Protein AF-C0B8T9-F1 (afdb_monomer)

Mean predicted aligned error: 9.23 Å

pLDDT: mean 74.21, std 11.18, range [53.94, 91.06]

Solvent-accessible surface area (backbone atoms only — not comparable to full-atom values): 3706 Å² total; per-residue (Å²): 124,62,65,65,56,49,53,51,52,46,53,42,44,76,73,68,46,55,68,71,60,52,35,62,75,68,67,50,92,58,60,65,67,64,46,76,74,63,61,83,76,49,74,66,59,53,48,52,54,50,51,54,52,51,52,61,59,69,74,104

Organism: NCBI:txid470146

Nearest PDB structures (foldseek):
  6en1-assembly1_A  TM=7.736E-01  e=9.160E-03  Enterococcus faecalis
  6en0-assembly1_B  TM=7.909E-01  e=1.268E-02  Enterococcus faecalis
  5hxy-assembly4_D  TM=6.635E-01  e=2.528E-01  Thermoplasma acidophilum DSM 1728
  1pvr-assembly1_B-2  TM=6.455E-01  e=3.642E+00  Punavirus P1
  5u91-assembly1_F  TM=5.783E-01  e=6.980E+00  synthetic construct

Secondary structure (DSSP, 8-state):
-HHHHHHHHHHHHHTT--HHHHHHHHT-S-THHHHHTT----HHHHHHHHHHHHHHHHT-

InterPro domains:
  IPR002104 Integrase, catalytic domain [PF00589] (2-44)
  IPR002104 Integrase, catalytic domain [PS51898] (1-51)
  IPR011010 DNA breaking-rejoining enzyme, catalytic core [SSF56349] (1-52)
  IPR013762 Integrase-like, catalytic domain superfamily [G3DSA:1.10.443.10] (1-56)

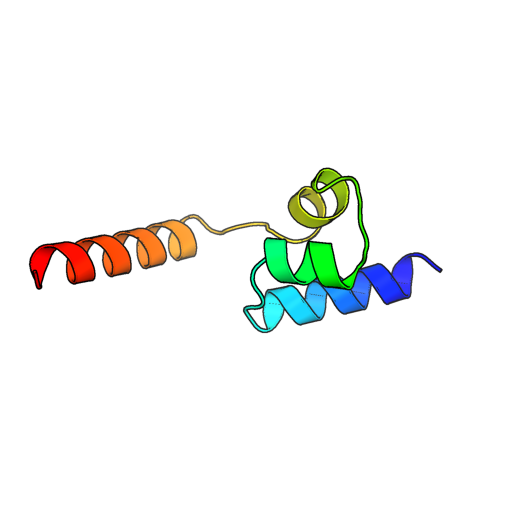Radius of gyration: 14.25 Å; Cα contacts (8 Å, |Δi|>4): 19; chains: 1; bounding box: 34×21×32 Å

Sequence (60 aa):
MHILRHTFATRCIEAGMKPKTLQMLLGHSNIGITMNLYVHTTEEEKKKEMDLVAEALMAM

Structure (mmCIF, N/CA/C/O backbone):
data_AF-C0B8T9-F1
#
_entry.id   AF-C0B8T9-F1
#
loop_
_atom_site.group_PDB
_atom_site.id
_atom_site.type_symbol
_atom_site.label_atom_id
_atom_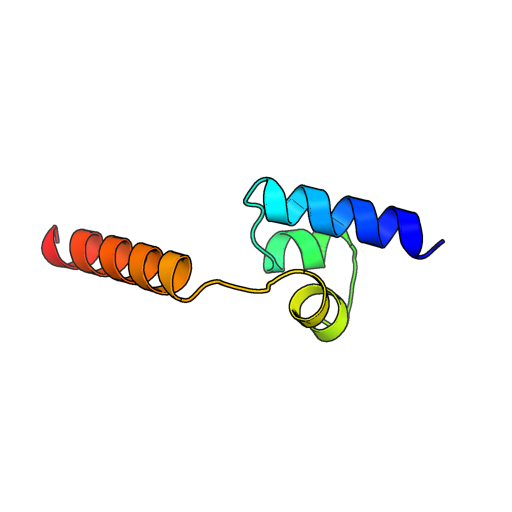site.label_alt_id
_atom_site.label_comp_id
_atom_site.label_asym_id
_atom_site.label_entity_id
_atom_site.label_seq_id
_atom_site.pdbx_PDB_ins_code
_atom_site.Cartn_x
_atom_site.Cartn_y
_atom_site.Cartn_z
_atom_site.occupancy
_atom_site.B_iso_or_equiv
_atom_site.auth_seq_id
_atom_site.auth_comp_id
_atom_site.auth_asym_id
_atom_site.auth_atom_id
_atom_site.pdbx_PDB_model_num
ATOM 1 N N . MET A 1 1 ? 15.505 6.953 -15.433 1.00 53.94 1 MET A N 1
ATOM 2 C CA . MET A 1 1 ? 14.317 6.068 -15.520 1.00 53.94 1 MET A CA 1
ATOM 3 C C . MET A 1 1 ? 13.751 5.622 -14.169 1.00 53.94 1 MET A C 1
ATOM 5 O O . MET A 1 1 ? 12.578 5.279 -14.119 1.00 53.94 1 MET A O 1
ATOM 9 N N . HIS A 1 2 ? 14.516 5.662 -13.071 1.00 66.38 2 HIS A N 1
ATOM 10 C CA . HIS A 1 2 ? 14.016 5.244 -11.754 1.00 66.38 2 HIS A CA 1
ATOM 11 C C . HIS A 1 2 ? 13.088 6.273 -11.082 1.00 66.38 2 HIS A C 1
ATOM 13 O O . HIS A 1 2 ? 12.076 5.881 -10.520 1.00 66.38 2 HIS A O 1
ATOM 19 N N . ILE A 1 3 ? 13.353 7.580 -11.204 1.00 67.19 3 ILE A N 1
ATOM 20 C CA . ILE A 1 3 ? 12.615 8.638 -10.479 1.00 67.19 3 ILE A CA 1
ATOM 21 C C . ILE A 1 3 ? 11.109 8.635 -10.784 1.00 67.19 3 ILE A C 1
ATOM 23 O O . ILE A 1 3 ? 10.310 8.682 -9.862 1.00 67.19 3 ILE A O 1
ATOM 27 N N . LEU A 1 4 ? 10.705 8.503 -12.052 1.00 74.69 4 LEU A N 1
ATOM 28 C CA . LEU A 1 4 ? 9.281 8.487 -12.422 1.00 74.69 4 LEU A CA 1
ATOM 29 C C . LEU A 1 4 ? 8.551 7.253 -11.886 1.00 74.69 4 LEU A C 1
ATOM 31 O O . LEU A 1 4 ? 7.433 7.370 -11.393 1.00 74.69 4 LEU A O 1
ATOM 35 N N . ARG A 1 5 ? 9.199 6.080 -11.935 1.00 75.88 5 ARG A N 1
ATOM 36 C CA . ARG A 1 5 ? 8.671 4.866 -11.298 1.00 75.88 5 ARG A CA 1
ATOM 37 C C . ARG A 1 5 ? 8.559 5.056 -9.793 1.00 75.88 5 ARG A C 1
ATOM 39 O O . ARG A 1 5 ? 7.584 4.598 -9.207 1.00 75.88 5 ARG A O 1
ATOM 46 N N . HIS A 1 6 ? 9.521 5.762 -9.196 1.00 74.19 6 HIS A N 1
ATOM 47 C CA . HIS A 1 6 ? 9.490 6.027 -7.774 1.00 74.19 6 HIS A CA 1
ATOM 48 C C . HIS A 1 6 ? 8.340 6.965 -7.384 1.00 74.19 6 HIS A C 1
ATOM 50 O O . HIS A 1 6 ? 7.579 6.642 -6.478 1.00 74.19 6 HIS A O 1
ATOM 56 N N . THR A 1 7 ? 8.157 8.068 -8.111 1.00 78.25 7 THR A N 1
ATOM 57 C CA . THR A 1 7 ? 7.040 9.000 -7.910 1.00 78.25 7 THR A CA 1
ATOM 58 C C . THR A 1 7 ? 5.691 8.317 -8.121 1.00 78.25 7 THR A C 1
ATOM 60 O O . THR A 1 7 ? 4.773 8.516 -7.332 1.00 78.25 7 THR A O 1
ATOM 63 N N . PHE A 1 8 ? 5.564 7.492 -9.163 1.00 83.44 8 PHE A N 1
ATOM 64 C CA . PHE A 1 8 ? 4.341 6.739 -9.433 1.00 83.44 8 PHE A CA 1
ATOM 65 C C . PHE A 1 8 ? 3.995 5.791 -8.279 1.00 83.44 8 PHE A C 1
ATOM 67 O O . PHE A 1 8 ? 2.867 5.802 -7.793 1.00 83.44 8 PHE A O 1
ATOM 74 N N . ALA A 1 9 ? 4.981 5.035 -7.789 1.00 78.75 9 ALA A N 1
ATOM 75 C CA . ALA A 1 9 ? 4.797 4.139 -6.656 1.00 78.75 9 ALA A CA 1
ATOM 76 C C . ALA A 1 9 ? 4.364 4.889 -5.385 1.00 78.75 9 ALA A C 1
ATOM 78 O O . ALA A 1 9 ? 3.385 4.483 -4.761 1.00 78.75 9 ALA A O 1
ATOM 79 N N . THR A 1 10 ? 5.013 6.016 -5.054 1.00 77.19 10 THR A N 1
ATOM 80 C CA . THR A 1 10 ? 4.610 6.873 -3.925 1.00 77.19 10 THR A CA 1
ATOM 81 C C . THR A 1 10 ? 3.153 7.304 -4.045 1.00 77.19 10 THR A C 1
ATOM 83 O O . THR A 1 10 ? 2.382 7.095 -3.117 1.00 77.19 10 THR A O 1
ATOM 86 N N . ARG A 1 11 ? 2.748 7.852 -5.198 1.00 81.50 11 ARG A N 1
ATOM 87 C CA . ARG A 1 11 ? 1.380 8.356 -5.397 1.00 81.50 11 ARG A CA 1
ATOM 88 C C . ARG A 1 11 ? 0.331 7.253 -5.317 1.00 81.50 11 ARG A C 1
ATOM 90 O O . ARG A 1 11 ? -0.749 7.487 -4.788 1.00 81.50 11 ARG A O 1
ATOM 97 N N . CYS A 1 12 ? 0.636 6.051 -5.805 1.00 83.94 12 CYS A N 1
ATOM 98 C CA . CYS A 1 12 ? -0.263 4.910 -5.665 1.00 83.94 12 CYS A CA 1
ATOM 99 C C . CYS A 1 12 ? -0.448 4.503 -4.197 1.00 83.94 12 CYS A C 1
ATOM 101 O O . CYS A 1 12 ? -1.579 4.252 -3.789 1.00 83.94 12 CYS A O 1
ATOM 103 N N . ILE A 1 13 ? 0.628 4.459 -3.405 1.00 80.19 13 ILE A N 1
ATOM 104 C CA . ILE A 1 13 ? 0.544 4.142 -1.971 1.00 80.19 13 ILE A CA 1
ATOM 105 C C . ILE A 1 13 ? -0.195 5.242 -1.200 1.00 80.19 13 ILE A C 1
ATOM 107 O O . ILE A 1 13 ? -1.097 4.923 -0.433 1.00 80.19 13 ILE A O 1
ATOM 111 N N . GLU A 1 14 ? 0.106 6.520 -1.452 1.00 7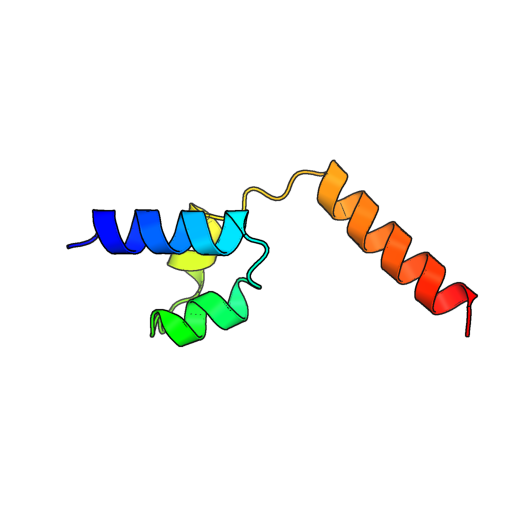7.75 14 GLU A N 1
ATOM 112 C CA . GLU A 1 14 ? -0.609 7.662 -0.855 1.00 77.75 14 GLU A CA 1
ATOM 113 C C . GLU A 1 14 ? -2.112 7.649 -1.183 1.00 77.75 14 GLU A C 1
ATOM 115 O O . GLU A 1 14 ? -2.932 8.060 -0.368 1.00 77.75 14 GLU A O 1
ATOM 120 N N . ALA A 1 15 ? -2.491 7.142 -2.359 1.00 82.75 15 ALA A N 1
ATOM 121 C CA . ALA A 1 15 ? -3.885 6.957 -2.758 1.00 82.75 15 ALA A CA 1
ATOM 122 C C . ALA A 1 15 ? -4.549 5.701 -2.147 1.00 82.75 15 ALA A C 1
ATOM 124 O O . ALA A 1 15 ? -5.680 5.372 -2.504 1.00 82.75 15 ALA A O 1
ATOM 125 N N . GLY A 1 16 ? -3.859 4.972 -1.262 1.00 78.38 16 GLY A N 1
ATOM 126 C CA . GLY A 1 16 ? -4.374 3.774 -0.594 1.00 78.38 16 GLY A CA 1
ATOM 127 C C . GLY A 1 16 ? -4.280 2.488 -1.422 1.00 78.38 16 GLY A C 1
ATOM 128 O O . GLY A 1 16 ? -4.929 1.491 -1.098 1.00 78.38 16 GLY A O 1
ATOM 129 N N . MET A 1 17 ? -3.493 2.464 -2.506 1.00 82.50 17 MET A N 1
ATOM 130 C CA . MET A 1 17 ? -3.294 1.241 -3.283 1.00 82.50 17 MET A CA 1
ATOM 131 C C . MET A 1 17 ? -2.541 0.200 -2.454 1.00 82.50 17 MET A C 1
ATOM 133 O O . MET A 1 17 ? -1.473 0.461 -1.903 1.00 82.50 17 MET A O 1
ATOM 137 N N . LYS A 1 18 ? -3.057 -1.031 -2.429 1.00 81.69 18 LYS A N 1
ATOM 138 C CA . LYS A 1 18 ? -2.400 -2.142 -1.734 1.00 81.69 18 LYS A CA 1
ATOM 139 C C . LYS A 1 18 ? -0.997 -2.385 -2.322 1.00 81.69 18 LYS A C 1
ATOM 141 O O . LYS A 1 18 ? -0.891 -2.574 -3.540 1.00 81.69 18 LYS A O 1
ATOM 146 N N . PRO A 1 19 ? 0.063 -2.501 -1.497 1.00 76.69 19 PRO A N 1
ATOM 147 C CA . PRO A 1 19 ? 1.436 -2.691 -1.977 1.00 76.69 19 PRO A CA 1
ATOM 148 C C . PRO A 1 19 ? 1.614 -3.885 -2.925 1.00 76.69 19 PRO A C 1
ATOM 150 O O . PRO A 1 19 ? 2.380 -3.819 -3.882 1.00 76.69 19 PRO A O 1
ATOM 153 N N . LYS A 1 20 ? 0.859 -4.969 -2.709 1.00 74.44 20 LYS A N 1
ATOM 154 C CA . LYS A 1 20 ? 0.891 -6.167 -3.562 1.00 74.44 20 LYS A CA 1
ATOM 155 C C . LYS A 1 20 ? 0.264 -5.942 -4.944 1.00 74.44 20 LYS A C 1
ATOM 157 O O . LYS A 1 20 ? 0.745 -6.489 -5.932 1.00 74.44 20 LYS A O 1
ATOM 162 N N . THR A 1 21 ? -0.768 -5.102 -5.030 1.00 81.56 21 THR A N 1
ATOM 163 C CA . THR A 1 21 ? -1.349 -4.663 -6.309 1.00 81.56 21 THR A CA 1
ATOM 164 C C . THR A 1 21 ? -0.362 -3.783 -7.067 1.00 81.56 21 THR A C 1
ATOM 166 O O . THR A 1 21 ? -0.113 -4.012 -8.249 1.00 81.56 21 THR A O 1
ATOM 169 N N . LEU A 1 22 ? 0.264 -2.832 -6.370 1.00 81.19 22 LEU A N 1
ATOM 170 C CA . LEU A 1 22 ? 1.286 -1.967 -6.952 1.00 81.19 22 LEU A CA 1
ATOM 171 C C . LEU A 1 22 ? 2.500 -2.766 -7.456 1.00 81.19 22 LEU A C 1
ATOM 173 O O . LEU A 1 22 ? 3.019 -2.489 -8.534 1.00 81.19 22 LEU A O 1
ATOM 177 N N . GLN A 1 23 ? 2.922 -3.797 -6.721 1.00 76.50 23 GLN A N 1
ATOM 178 C CA . GLN A 1 23 ? 4.007 -4.688 -7.135 1.00 76.50 23 GLN A CA 1
ATOM 179 C C . GLN A 1 23 ? 3.711 -5.383 -8.473 1.00 76.50 23 GLN A C 1
ATOM 181 O O . GLN A 1 23 ? 4.577 -5.401 -9.351 1.00 76.50 23 GLN A O 1
ATOM 186 N N . MET A 1 24 ? 2.502 -5.936 -8.635 1.00 81.56 24 MET A N 1
ATOM 187 C CA . MET A 1 24 ? 2.081 -6.558 -9.897 1.00 81.56 24 MET A CA 1
ATOM 188 C C . MET A 1 24 ? 2.066 -5.542 -11.041 1.00 81.56 24 MET A C 1
ATOM 190 O O . MET A 1 24 ? 2.554 -5.842 -12.127 1.00 81.56 24 MET A O 1
ATOM 194 N N . LEU A 1 25 ? 1.575 -4.327 -10.784 1.00 82.06 25 LEU A N 1
ATOM 195 C CA . LEU A 1 25 ? 1.500 -3.257 -11.780 1.00 82.06 25 LEU A CA 1
ATOM 196 C C . LEU A 1 25 ? 2.887 -2.791 -12.256 1.00 82.06 25 LEU A C 1
ATOM 198 O O . LEU A 1 25 ? 3.077 -2.480 -13.429 1.00 82.06 25 LEU A O 1
ATOM 202 N N . LEU A 1 26 ? 3.869 -2.764 -11.353 1.00 79.00 26 LEU A N 1
ATOM 203 C CA . LEU A 1 26 ? 5.249 -2.376 -11.657 1.00 79.00 26 LEU A CA 1
ATOM 204 C C . LEU A 1 26 ? 6.080 -3.502 -12.292 1.00 79.00 26 LEU A C 1
ATOM 206 O O . LEU A 1 26 ? 7.178 -3.239 -12.795 1.00 79.00 26 LEU A O 1
ATOM 210 N N . GLY A 1 27 ? 5.582 -4.744 -12.263 1.00 76.50 27 GLY A N 1
ATOM 211 C CA . GLY A 1 27 ? 6.299 -5.922 -12.754 1.00 76.50 27 GLY A CA 1
ATOM 212 C C . GLY A 1 27 ? 7.559 -6.241 -11.944 1.00 76.50 27 GLY A C 1
ATOM 213 O O . GLY A 1 27 ? 8.511 -6.811 -12.475 1.00 76.50 27 GLY A O 1
ATOM 214 N N . HIS A 1 28 ? 7.611 -5.834 -10.671 1.00 72.94 28 HIS A N 1
ATOM 215 C CA . HIS A 1 28 ? 8.774 -6.061 -9.817 1.00 72.94 28 HIS A CA 1
ATOM 216 C C . HIS A 1 28 ? 8.772 -7.497 -9.275 1.00 72.94 28 HIS A C 1
ATOM 218 O O . HIS A 1 28 ? 7.982 -7.848 -8.397 1.00 72.94 28 HIS A O 1
ATOM 224 N N . SER A 1 29 ? 9.716 -8.312 -9.747 1.00 59.50 29 SER A N 1
ATOM 225 C CA . SER A 1 29 ? 9.960 -9.672 -9.249 1.00 59.50 29 SER A CA 1
ATOM 226 C C . SER A 1 29 ? 10.446 -9.702 -7.793 1.00 59.50 29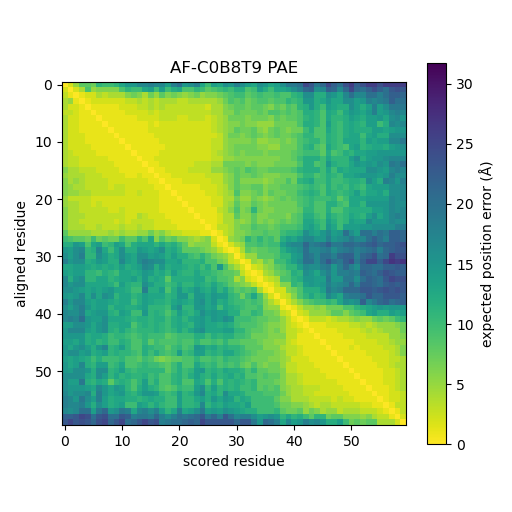 SER A C 1
ATOM 228 O O . SER A 1 29 ? 10.250 -10.704 -7.111 1.00 59.50 29 SER A O 1
ATOM 230 N N . ASN A 1 30 ? 11.011 -8.600 -7.282 1.00 56.81 30 ASN A N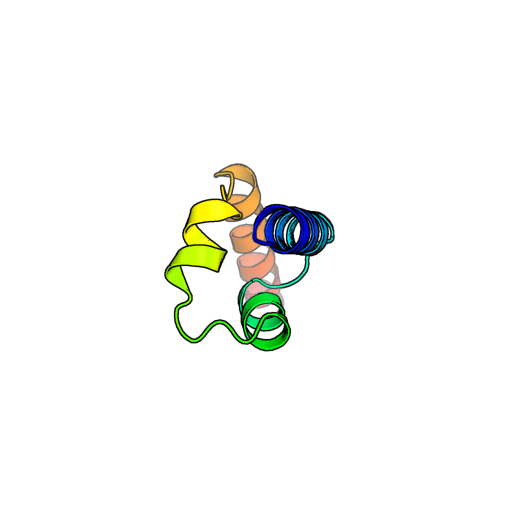 1
ATOM 231 C CA . ASN A 1 30 ? 11.416 -8.462 -5.884 1.00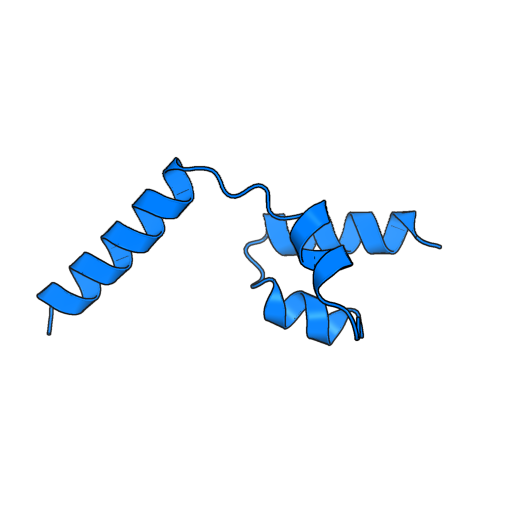 56.81 30 ASN A CA 1
ATOM 232 C C . ASN A 1 30 ? 10.590 -7.383 -5.157 1.00 56.81 30 ASN A C 1
ATOM 234 O O . ASN A 1 30 ? 10.648 -6.197 -5.490 1.00 56.81 30 ASN A O 1
ATOM 238 N N . ILE A 1 31 ? 9.836 -7.803 -4.135 1.00 56.69 31 ILE A N 1
ATOM 239 C CA . ILE A 1 31 ? 8.972 -6.934 -3.321 1.00 56.69 31 ILE A CA 1
ATOM 240 C C . ILE A 1 31 ? 9.778 -5.953 -2.457 1.00 56.69 31 ILE A C 1
ATOM 242 O O . ILE A 1 31 ? 9.254 -4.910 -2.071 1.00 56.69 31 ILE A O 1
ATOM 246 N N . GLY A 1 32 ? 11.059 -6.249 -2.201 1.00 54.66 32 GLY A N 1
ATOM 247 C CA . GLY A 1 32 ? 11.914 -5.481 -1.295 1.00 54.66 32 GLY A CA 1
ATOM 248 C C . GLY A 1 32 ? 12.108 -4.023 -1.709 1.00 54.66 32 GLY A C 1
ATOM 249 O O . GLY A 1 32 ? 12.161 -3.154 -0.849 1.00 54.66 32 GLY A O 1
ATOM 250 N N . ILE A 1 33 ? 12.123 -3.720 -3.012 1.00 56.88 33 ILE A N 1
ATOM 251 C CA . ILE A 1 33 ? 12.239 -2.333 -3.503 1.00 56.88 33 ILE A CA 1
ATOM 252 C C . ILE A 1 33 ? 10.913 -1.573 -3.334 1.00 56.88 33 ILE A C 1
ATOM 254 O O . ILE A 1 33 ? 10.911 -0.366 -3.123 1.00 56.88 33 ILE A O 1
ATOM 258 N N . THR A 1 34 ? 9.779 -2.274 -3.407 1.00 57.19 34 THR A N 1
ATOM 259 C CA . THR A 1 34 ? 8.443 -1.654 -3.357 1.00 57.19 34 THR A CA 1
ATOM 260 C C . THR A 1 34 ? 7.949 -1.493 -1.916 1.00 57.19 34 THR A C 1
ATOM 262 O O . THR A 1 34 ? 7.247 -0.536 -1.620 1.00 57.19 34 THR A O 1
ATOM 265 N N . MET A 1 35 ? 8.328 -2.389 -0.999 1.00 55.94 35 MET A N 1
ATOM 266 C CA . MET A 1 35 ? 7.952 -2.265 0.413 1.00 55.94 35 MET A CA 1
ATOM 267 C C . MET A 1 35 ? 8.903 -1.377 1.219 1.00 55.94 35 MET A C 1
ATOM 269 O O . MET A 1 35 ? 8.422 -0.503 1.933 1.00 55.94 35 MET A O 1
ATOM 273 N N . ASN A 1 36 ? 10.226 -1.525 1.073 1.00 57.12 36 ASN A N 1
ATOM 274 C CA . ASN A 1 36 ? 11.171 -0.764 1.905 1.00 57.12 36 ASN A CA 1
ATOM 275 C C . ASN A 1 36 ? 11.213 0.733 1.571 1.00 57.12 36 ASN A C 1
ATOM 277 O O . ASN A 1 36 ? 11.631 1.527 2.407 1.00 57.12 36 ASN A O 1
ATOM 281 N N . LEU A 1 37 ? 10.810 1.128 0.358 1.00 54.25 37 LEU A N 1
ATOM 282 C CA . LEU A 1 37 ? 10.950 2.510 -0.102 1.00 54.25 37 LEU A CA 1
ATOM 283 C C . LEU A 1 37 ? 9.676 3.361 0.050 1.00 54.25 37 LEU A C 1
ATOM 285 O O . LEU A 1 37 ? 9.769 4.579 -0.060 1.00 54.25 37 LEU A O 1
ATOM 289 N N . TYR A 1 38 ? 8.506 2.749 0.284 1.00 54.50 38 TYR A N 1
ATOM 290 C CA . TYR A 1 38 ? 7.211 3.458 0.217 1.00 54.50 38 TYR A CA 1
ATOM 291 C C . TYR A 1 38 ? 6.282 3.275 1.399 1.00 54.50 38 TYR A C 1
ATOM 293 O O . TYR A 1 38 ? 5.323 4.028 1.526 1.00 54.50 38 TYR A O 1
ATOM 301 N N . VAL A 1 39 ? 6.527 2.278 2.241 1.00 55.97 39 VAL A N 1
ATOM 302 C CA . VAL A 1 39 ? 5.618 1.938 3.329 1.00 55.97 39 VAL A CA 1
ATOM 303 C C . VAL A 1 39 ? 6.354 2.188 4.637 1.00 55.97 39 VAL A C 1
ATOM 305 O O . VAL A 1 39 ? 6.883 1.275 5.257 1.00 55.97 39 VAL A O 1
ATOM 308 N N . HIS A 1 40 ? 6.439 3.453 5.044 1.00 61.47 40 HIS A N 1
ATOM 309 C CA . HIS A 1 40 ? 6.568 3.748 6.469 1.00 61.47 40 HIS A CA 1
ATOM 310 C C . HIS A 1 40 ? 5.155 3.706 7.039 1.00 61.47 40 HIS A C 1
ATOM 312 O O . HIS A 1 40 ? 4.444 4.704 7.005 1.00 61.47 40 HIS A O 1
ATOM 318 N N . THR A 1 41 ? 4.721 2.526 7.481 1.00 62.91 41 THR A N 1
ATOM 319 C CA . THR A 1 41 ? 3.457 2.411 8.212 1.00 62.91 41 THR A CA 1
ATOM 320 C C . THR A 1 41 ? 3.637 3.073 9.566 1.00 62.91 41 THR A C 1
ATOM 322 O O . THR A 1 41 ? 4.579 2.755 10.294 1.00 62.91 41 THR A O 1
ATOM 325 N N . THR A 1 42 ? 2.747 3.996 9.904 1.00 70.00 42 THR A N 1
ATOM 326 C CA . THR A 1 42 ? 2.727 4.579 11.243 1.00 70.00 42 THR A CA 1
ATOM 327 C C . THR A 1 42 ? 2.111 3.587 12.232 1.00 70.00 42 THR A C 1
ATOM 329 O O . THR A 1 42 ? 1.248 2.781 11.875 1.00 70.00 42 THR A O 1
ATOM 332 N N . GLU A 1 43 ? 2.522 3.629 13.503 1.00 73.44 43 GLU A N 1
ATOM 333 C CA . GLU A 1 43 ? 1.879 2.803 14.543 1.00 73.44 43 GLU A CA 1
ATOM 334 C C . GLU A 1 43 ? 0.378 3.129 14.683 1.00 73.44 43 GLU A C 1
ATOM 336 O O . GLU A 1 43 ? -0.415 2.27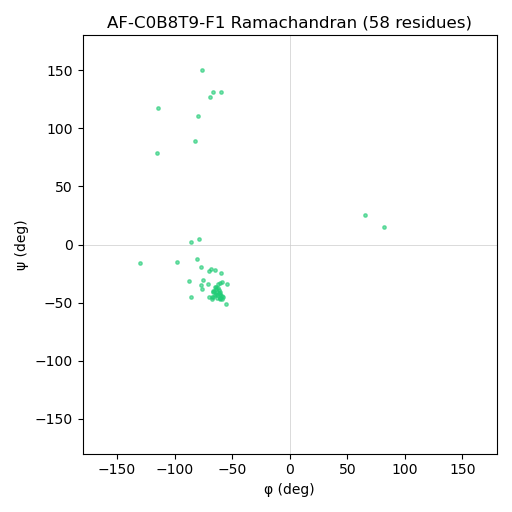3 15.073 1.00 73.44 43 GLU A O 1
ATOM 341 N N . GLU A 1 44 ? -0.031 4.342 14.303 1.00 74.00 44 GLU A N 1
ATOM 342 C CA . GLU A 1 44 ? -1.422 4.791 14.315 1.00 74.00 44 GLU A CA 1
ATOM 343 C C . GLU A 1 44 ? -2.271 4.090 13.241 1.00 74.00 44 GLU A C 1
ATOM 345 O O . GLU A 1 44 ? -3.346 3.571 13.543 1.00 74.00 44 GLU A O 1
ATOM 350 N N . GLU A 1 45 ? -1.764 3.974 12.009 1.00 72.25 45 GLU A N 1
ATOM 351 C CA . GLU A 1 45 ? -2.420 3.199 10.945 1.00 72.25 45 GLU A CA 1
ATOM 352 C C . GLU A 1 45 ? -2.504 1.718 11.295 1.00 72.25 45 GLU A C 1
ATOM 354 O O . GLU A 1 45 ? -3.538 1.086 11.090 1.00 72.25 45 GLU A O 1
ATOM 359 N N . LYS A 1 46 ? -1.443 1.164 11.886 1.00 75.62 46 LYS A N 1
ATOM 360 C CA . LYS A 1 46 ? -1.432 -0.229 12.335 1.00 75.62 46 LYS A CA 1
ATOM 361 C C . LYS A 1 46 ? -2.506 -0.491 13.390 1.00 75.62 46 LYS A C 1
ATOM 363 O O . LYS A 1 46 ? -3.200 -1.503 13.312 1.00 75.62 46 LYS A O 1
ATOM 368 N N . LYS A 1 47 ? -2.666 0.424 14.351 1.00 82.75 47 LYS A N 1
ATOM 369 C CA . LYS A 1 47 ? -3.721 0.337 15.363 1.00 82.7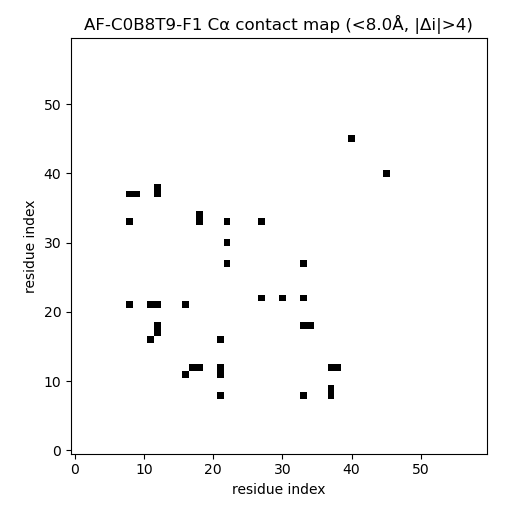5 47 LYS A CA 1
ATOM 370 C C . LYS A 1 47 ? -5.110 0.424 14.727 1.00 82.75 47 LYS A C 1
ATOM 372 O O . LYS A 1 47 ? -5.946 -0.425 15.005 1.00 82.75 47 LYS A O 1
ATOM 377 N N . LYS A 1 48 ? -5.324 1.377 13.816 1.00 81.69 48 LYS A N 1
ATOM 378 C CA . LYS A 1 48 ? -6.595 1.541 13.097 1.00 81.69 48 LYS A CA 1
ATOM 379 C C . LYS A 1 48 ? -6.998 0.286 12.317 1.00 81.69 48 LYS A C 1
ATOM 381 O O . LYS A 1 48 ? -8.150 -0.129 12.381 1.00 81.69 48 LYS A O 1
ATOM 386 N N . GLU A 1 49 ? -6.063 -0.329 11.596 1.00 84.12 49 GLU A N 1
ATOM 387 C CA . GLU A 1 49 ? -6.323 -1.577 10.867 1.00 84.12 49 GLU A CA 1
ATOM 388 C C . GLU A 1 49 ? -6.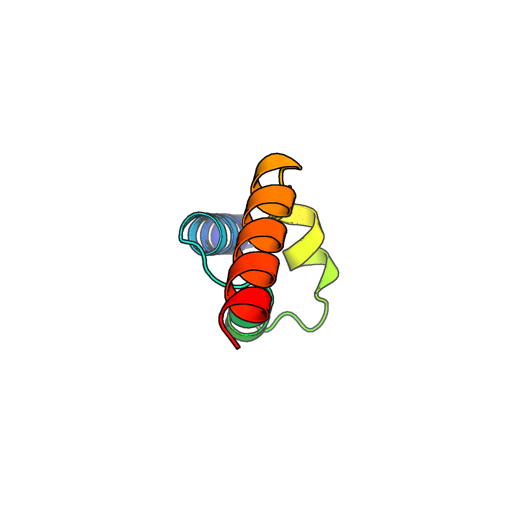664 -2.734 11.820 1.00 84.12 49 GLU A C 1
ATOM 390 O O . GLU A 1 49 ? -7.560 -3.527 11.537 1.00 84.12 49 GLU A O 1
ATOM 395 N N . MET A 1 50 ? -5.999 -2.819 12.979 1.00 88.25 50 MET A N 1
ATOM 396 C CA . MET A 1 50 ? -6.337 -3.811 14.005 1.00 88.25 50 MET A CA 1
ATOM 397 C C . MET A 1 50 ? -7.725 -3.585 14.612 1.00 88.25 50 MET A C 1
ATOM 399 O O . MET A 1 50 ? -8.451 -4.558 14.816 1.00 88.25 50 MET A O 1
ATOM 403 N N . ASP A 1 51 ? -8.104 -2.332 14.864 1.00 89.81 51 ASP A N 1
ATOM 404 C CA . ASP A 1 51 ? -9.421 -1.980 15.400 1.00 89.81 51 ASP A CA 1
ATOM 405 C C . ASP A 1 51 ? -10.536 -2.362 14.403 1.00 89.81 51 ASP A C 1
ATOM 407 O O . ASP A 1 51 ? -11.515 -2.997 14.792 1.00 89.81 51 ASP A O 1
ATOM 411 N N . LEU A 1 52 ? -10.344 -2.107 13.100 1.00 88.06 52 LEU A N 1
ATOM 412 C CA . LEU A 1 52 ? -11.279 -2.528 12.042 1.00 88.06 52 LEU A CA 1
ATOM 413 C C . LEU A 1 52 ? -11.459 -4.052 11.980 1.00 88.06 52 LEU A C 1
ATOM 415 O O . LEU A 1 52 ? -12.572 -4.549 11.796 1.00 88.06 52 LEU A O 1
ATOM 419 N N . VAL A 1 53 ? -10.370 -4.810 12.130 1.00 90.56 53 VAL A N 1
ATOM 420 C CA . VAL A 1 53 ? -10.432 -6.279 12.172 1.00 90.56 53 VAL A CA 1
ATOM 421 C C . VAL A 1 53 ? -11.158 -6.758 13.430 1.00 90.56 53 VAL A C 1
ATOM 423 O O . VAL A 1 53 ? -11.962 -7.686 13.347 1.00 90.56 53 VAL A O 1
ATOM 426 N N . ALA A 1 54 ? -10.912 -6.129 14.582 1.00 91.06 54 ALA A N 1
ATOM 427 C CA . ALA A 1 54 ? -11.589 -6.465 15.830 1.00 91.06 54 ALA A CA 1
ATOM 428 C C . ALA A 1 54 ? -13.103 -6.213 15.745 1.00 91.06 54 ALA A C 1
ATOM 430 O O . ALA A 1 54 ? -13.884 -7.079 16.137 1.00 91.06 54 ALA A O 1
ATOM 431 N N . GLU A 1 55 ? -13.526 -5.082 15.175 1.00 90.94 55 GLU A N 1
ATOM 432 C CA . GLU A 1 55 ? -14.942 -4.785 14.930 1.00 90.94 55 GLU A CA 1
ATOM 433 C C . GLU A 1 55 ? -15.590 -5.809 13.992 1.00 90.94 55 GLU A C 1
ATOM 435 O O . GLU A 1 55 ? -16.657 -6.340 14.300 1.00 90.94 55 GLU A O 1
ATOM 440 N N . ALA A 1 56 ? -14.928 -6.146 12.880 1.00 89.25 56 ALA A N 1
ATOM 441 C CA . ALA A 1 56 ? -15.439 -7.125 11.923 1.00 89.25 56 ALA A CA 1
ATOM 442 C C . ALA A 1 56 ? -15.600 -8.531 12.531 1.00 89.25 56 ALA A C 1
ATOM 444 O O . ALA A 1 56 ? -16.520 -9.256 12.159 1.00 89.25 56 ALA A O 1
ATOM 445 N N . LEU A 1 57 ? -14.722 -8.913 13.464 1.00 84.94 57 LEU A N 1
ATOM 446 C CA . LEU A 1 57 ? -14.801 -10.190 14.178 1.00 84.94 57 LEU A CA 1
ATOM 447 C C . LEU A 1 57 ? -15.869 -10.192 15.278 1.00 84.94 57 LEU A C 1
ATOM 449 O O . LEU A 1 57 ? -16.484 -11.227 15.506 1.00 84.94 57 LEU A O 1
ATOM 453 N N . MET A 1 58 ? -16.096 -9.063 15.959 1.00 85.00 58 MET A N 1
ATOM 454 C CA . MET A 1 58 ? -17.136 -8.952 16.992 1.00 85.00 58 MET A CA 1
ATOM 455 C C . MET A 1 58 ? -18.554 -8.820 16.422 1.00 85.00 58 MET A C 1
ATOM 457 O O . MET A 1 58 ? -19.518 -9.072 17.138 1.00 85.00 58 MET A O 1
ATOM 461 N N . ALA A 1 59 ? -18.688 -8.431 15.153 1.00 74.69 59 ALA A N 1
ATOM 462 C CA . ALA A 1 59 ? -19.966 -8.344 14.448 1.00 74.69 59 ALA A CA 1
ATOM 463 C C . ALA A 1 59 ? -20.425 -9.672 13.800 1.00 74.69 59 ALA A C 1
ATOM 465 O O . ALA A 1 59 ? -21.451 -9.675 13.115 1.00 74.69 59 ALA A O 1
ATOM 466 N N . MET A 1 60 ? -19.668 -10.765 13.975 1.00 61.19 60 MET A N 1
ATOM 467 C CA . MET A 1 60 ? -19.980 -12.111 13.467 1.00 61.19 60 MET A CA 1
ATOM 468 C C . MET A 1 60 ? -20.788 -12.949 14.460 1.00 61.19 60 MET A C 1
ATOM 470 O O . MET A 1 60 ? -20.565 -12.811 15.683 1.00 61.19 60 MET A O 1
#

Foldseek 3Di:
DVVVLLVVLQVCVVVVNDLVNNCVVSVPPDSCVSPVRHDPDDVVNVVVVVVVVVVVVVVD